Protein AF-A0A3D5Q359-F1 (afdb_monomer_lite)

Sequence (70 aa):
HPEVTHTLQGKRIMEHFVLNICQCEALWTPARIVDDAVRQIREQVGNDKVLLGLSGGVDSSVTAALLHKA

Radius of gyration: 17.96 Å; chains: 1; bounding box: 34×34×44 Å

Structure (mmCIF, N/CA/C/O backbone):
data_AF-A0A3D5Q359-F1
#
_entry.id   AF-A0A3D5Q359-F1
#
loop_
_atom_site.group_PDB
_atom_site.id
_atom_site.type_symbol
_atom_site.label_atom_id
_atom_site.label_alt_id
_atom_site.label_comp_id
_atom_site.label_asym_id
_atom_site.label_entity_id
_atom_site.label_seq_id
_atom_site.pdbx_PDB_ins_code
_atom_site.Cartn_x
_atom_site.Cartn_y
_atom_site.Cartn_z
_atom_site.occupancy
_atom_site.B_iso_or_equiv
_atom_site.auth_seq_id
_atom_site.auth_comp_id
_atom_site.auth_asym_id
_atom_site.auth_atom_id
_atom_site.pdbx_PDB_model_num
ATOM 1 N N . HIS A 1 1 ? 20.628 2.859 -11.679 1.00 93.12 1 HIS A N 1
ATOM 2 C CA . HIS A 1 1 ? 19.603 3.010 -10.638 1.00 93.12 1 HIS A CA 1
ATOM 3 C C . HIS A 1 1 ? 18.260 2.533 -11.189 1.00 93.12 1 HIS A C 1
ATOM 5 O O . HIS A 1 1 ? 17.590 3.292 -11.885 1.00 93.12 1 HIS A O 1
ATOM 11 N N . PRO A 1 2 ? 17.907 1.244 -11.019 1.00 94.75 2 PRO A N 1
ATOM 12 C CA . PRO A 1 2 ? 16.623 0.701 -11.481 1.00 94.75 2 PRO A CA 1
ATOM 13 C C . PRO A 1 2 ? 15.397 1.368 -10.825 1.00 94.75 2 PRO A C 1
ATOM 15 O O . PRO A 1 2 ? 14.291 1.248 -11.336 1.00 94.75 2 PRO A O 1
ATOM 18 N N . GLU A 1 3 ? 15.585 2.103 -9.733 1.00 97.00 3 GLU A N 1
ATOM 19 C CA . GLU A 1 3 ? 14.565 2.877 -9.032 1.00 97.00 3 GLU A CA 1
ATOM 20 C C . GLU A 1 3 ? 14.208 4.211 -9.711 1.00 97.00 3 GLU A C 1
ATOM 22 O O . GLU A 1 3 ? 13.099 4.708 -9.522 1.00 97.00 3 GLU A O 1
ATOM 27 N N . VAL A 1 4 ? 15.109 4.799 -10.513 1.00 97.75 4 VAL A N 1
ATOM 28 C CA . VAL A 1 4 ? 14.841 6.089 -11.175 1.00 97.75 4 VAL A CA 1
ATOM 29 C C . VAL A 1 4 ? 14.128 5.906 -12.512 1.00 97.75 4 VAL A C 1
ATOM 31 O O . VAL A 1 4 ? 14.388 4.962 -13.261 1.00 97.75 4 VAL A O 1
ATOM 34 N N . THR A 1 5 ? 13.289 6.879 -12.864 1.00 96.31 5 THR A N 1
ATOM 35 C CA . THR A 1 5 ? 12.484 6.881 -14.098 1.00 96.31 5 THR A CA 1
ATOM 36 C C . THR A 1 5 ? 13.317 6.919 -15.381 1.00 96.31 5 THR A C 1
ATOM 38 O O . THR A 1 5 ? 12.839 6.493 -16.428 1.00 96.31 5 THR A O 1
ATOM 41 N N . HIS A 1 6 ? 14.576 7.369 -15.311 1.00 98.00 6 HIS A N 1
ATOM 42 C CA . HIS A 1 6 ? 15.507 7.350 -16.445 1.00 98.00 6 HIS A CA 1
ATOM 43 C C . HIS A 1 6 ? 15.862 5.928 -16.911 1.00 98.00 6 HIS A C 1
ATOM 45 O O . HIS A 1 6 ? 16.283 5.739 -18.051 1.00 98.00 6 HIS A O 1
ATOM 51 N N . THR A 1 7 ? 15.673 4.913 -16.061 1.00 97.56 7 THR A N 1
ATOM 52 C CA . THR A 1 7 ? 15.823 3.510 -16.456 1.00 97.56 7 THR A CA 1
ATOM 53 C C . THR A 1 7 ? 14.481 2.995 -16.978 1.00 97.56 7 THR A C 1
ATOM 55 O O . THR A 1 7 ? 13.626 2.594 -16.193 1.00 97.56 7 THR A O 1
ATOM 58 N N . LEU A 1 8 ? 14.298 2.948 -18.304 1.00 97.56 8 LEU A N 1
ATOM 59 C CA . LEU A 1 8 ? 13.016 2.586 -18.944 1.00 97.56 8 LEU A CA 1
ATOM 60 C C . LEU A 1 8 ? 12.421 1.248 -18.468 1.00 97.56 8 LEU A C 1
ATOM 62 O O . LEU A 1 8 ? 11.205 1.098 -18.401 1.00 97.56 8 LEU A O 1
ATOM 66 N N . GLN A 1 9 ? 13.270 0.273 -18.124 1.00 98.00 9 GLN A N 1
ATOM 67 C CA . GLN A 1 9 ? 12.849 -1.033 -17.594 1.00 98.00 9 GLN A CA 1
ATOM 68 C C . GLN A 1 9 ? 13.123 -1.203 -16.092 1.00 98.00 9 GLN A C 1
ATOM 70 O O . GLN A 1 9 ? 13.077 -2.319 -15.582 1.00 98.00 9 GLN A O 1
ATOM 75 N N . GLY A 1 10 ? 13.391 -0.117 -15.366 1.00 97.94 10 GLY A N 1
ATOM 76 C CA . GLY A 1 10 ? 13.771 -0.152 -13.953 1.00 97.94 10 GLY A CA 1
ATOM 77 C C . GLY A 1 10 ? 12.758 -0.893 -13.076 1.00 97.94 10 GLY A C 1
ATOM 78 O O . GLY A 1 10 ? 13.120 -1.813 -12.342 1.00 97.94 10 GLY A O 1
ATOM 79 N N . LYS A 1 11 ? 11.464 -0.602 -13.269 1.00 97.38 11 LYS A N 1
ATOM 80 C CA . LYS A 1 11 ? 10.362 -1.320 -12.608 1.00 97.38 11 LYS A CA 1
ATOM 81 C C . LYS A 1 11 ? 10.398 -2.828 -12.880 1.00 97.38 11 LYS A C 1
ATOM 83 O O . LYS A 1 11 ? 10.290 -3.608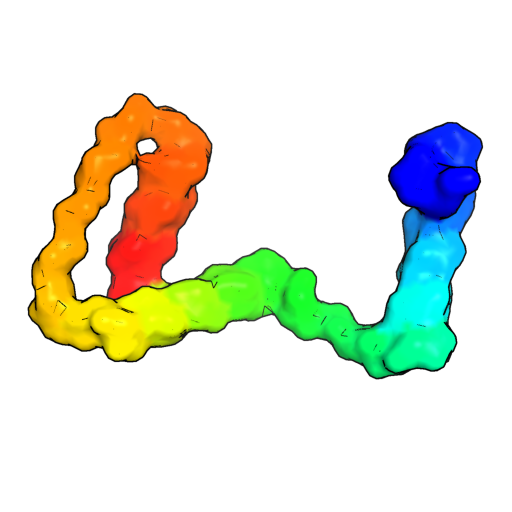 -11.942 1.00 97.38 11 LYS A O 1
ATOM 88 N N . ARG A 1 12 ? 10.589 -3.239 -14.140 1.00 97.88 12 ARG A N 1
ATOM 89 C CA . ARG A 1 12 ? 10.630 -4.658 -14.539 1.00 97.88 12 ARG A CA 1
ATOM 90 C C . ARG A 1 12 ? 11.812 -5.390 -13.906 1.00 97.88 12 ARG A C 1
ATOM 92 O O . ARG A 1 12 ? 11.674 -6.544 -13.518 1.00 97.88 12 ARG A O 1
ATOM 99 N N . ILE A 1 13 ? 12.961 -4.723 -13.797 1.00 98.31 13 ILE A N 1
ATOM 100 C CA . ILE A 1 13 ? 14.150 -5.273 -13.134 1.00 98.31 13 ILE A CA 1
ATOM 101 C C . ILE A 1 13 ? 13.849 -5.539 -11.654 1.00 98.31 13 ILE A C 1
ATOM 103 O O . ILE A 1 13 ? 14.098 -6.643 -11.174 1.00 98.31 13 ILE A O 1
ATOM 107 N N . MET A 1 14 ? 13.277 -4.558 -10.947 1.00 97.69 14 MET A N 1
ATOM 108 C CA . MET A 1 14 ? 12.925 -4.716 -9.530 1.00 97.69 14 MET A CA 1
ATOM 109 C C . MET A 1 14 ? 11.857 -5.795 -9.320 1.00 97.69 14 MET A C 1
ATOM 111 O O . MET A 1 14 ? 11.994 -6.623 -8.426 1.00 97.69 14 MET A O 1
ATOM 115 N N . GLU A 1 15 ? 10.832 -5.833 -10.170 1.00 97.44 15 GLU A N 1
ATOM 116 C CA . GLU A 1 15 ? 9.773 -6.846 -10.121 1.00 97.44 15 GLU A CA 1
ATOM 117 C C . GLU A 1 15 ? 10.325 -8.261 -10.329 1.00 97.44 15 GLU A C 1
ATOM 119 O O . GLU A 1 15 ? 10.007 -9.167 -9.562 1.00 97.44 15 GLU A O 1
ATOM 124 N N . HIS A 1 16 ? 11.215 -8.445 -11.309 1.00 97.94 16 HIS A N 1
ATOM 125 C CA . HIS A 1 16 ? 11.862 -9.732 -11.550 1.00 97.94 16 HIS A CA 1
ATOM 126 C C . HIS A 1 16 ? 12.699 -10.187 -10.349 1.00 97.94 16 HIS A C 1
ATOM 128 O O . HIS A 1 16 ? 12.644 -11.352 -9.961 1.00 97.94 16 HIS A O 1
ATOM 134 N N . PHE A 1 17 ? 13.448 -9.270 -9.737 1.00 98.25 17 PHE A N 1
ATOM 135 C CA . PHE A 1 17 ? 14.239 -9.582 -8.554 1.00 98.25 17 PHE A CA 1
ATOM 136 C C . PHE A 1 17 ? 13.353 -10.002 -7.373 1.00 98.25 17 PHE A C 1
ATOM 138 O O . PHE A 1 17 ? 13.533 -11.087 -6.827 1.00 98.25 17 PHE A O 1
ATOM 145 N N . VAL A 1 18 ? 12.359 -9.185 -7.017 1.00 97.88 18 VAL A N 1
ATOM 146 C CA . VAL A 1 18 ? 11.521 -9.416 -5.831 1.00 97.88 18 VAL A CA 1
ATOM 147 C C . VAL A 1 18 ? 10.619 -10.643 -5.998 1.00 97.88 18 VAL A C 1
ATOM 149 O O . VAL A 1 18 ? 10.555 -11.480 -5.100 1.00 97.88 18 VAL A O 1
ATOM 152 N N . LEU A 1 19 ? 9.936 -10.778 -7.137 1.00 97.56 19 LEU A N 1
ATOM 153 C CA . LEU A 1 19 ? 8.928 -11.826 -7.322 1.00 97.56 19 LEU A CA 1
ATOM 154 C C . LEU A 1 19 ? 9.521 -13.141 -7.836 1.00 97.56 19 LEU A C 1
ATOM 156 O O . LEU A 1 19 ? 9.105 -14.204 -7.388 1.00 97.56 19 LEU A O 1
ATOM 160 N N . ASN A 1 20 ? 10.496 -13.099 -8.752 1.00 97.50 20 ASN A N 1
ATOM 161 C CA . ASN A 1 20 ? 10.978 -14.321 -9.409 1.00 97.50 20 ASN A CA 1
ATOM 162 C C . ASN A 1 20 ? 12.253 -14.876 -8.766 1.00 97.50 20 ASN A C 1
ATOM 164 O O . ASN A 1 20 ? 12.390 -16.092 -8.662 1.00 97.50 20 ASN A O 1
ATOM 168 N N . ILE A 1 21 ? 13.187 -14.012 -8.351 1.00 97.94 21 ILE A N 1
ATOM 169 C CA . ILE A 1 21 ? 14.453 -14.447 -7.736 1.00 97.94 21 ILE A CA 1
ATOM 170 C C . ILE A 1 21 ? 14.266 -14.668 -6.233 1.00 97.94 21 ILE A C 1
ATOM 172 O O . ILE A 1 21 ? 14.560 -15.750 -5.735 1.00 97.94 21 ILE A O 1
ATOM 176 N N . CYS A 1 22 ? 13.752 -13.668 -5.513 1.00 97.88 22 CYS A N 1
ATOM 177 C CA . CYS A 1 22 ? 13.509 -13.762 -4.071 1.00 97.88 22 CYS A CA 1
ATOM 178 C C . CYS A 1 22 ? 12.243 -14.549 -3.712 1.00 97.88 22 CYS A C 1
ATOM 180 O O . CYS A 1 22 ? 12.062 -14.879 -2.543 1.00 97.88 22 CYS A O 1
ATOM 182 N N . GLN A 1 23 ? 11.380 -14.841 -4.693 1.00 97.50 23 GLN A N 1
ATOM 183 C CA . GLN A 1 23 ? 10.124 -15.576 -4.502 1.00 97.50 23 GLN A CA 1
ATOM 184 C C . GLN A 1 23 ? 9.198 -14.927 -3.460 1.00 97.50 23 GLN A C 1
ATOM 186 O O . GLN A 1 23 ? 8.446 -15.609 -2.768 1.00 97.50 23 GLN A O 1
ATOM 191 N N . CYS A 1 24 ? 9.251 -13.597 -3.329 1.00 97.06 24 CYS A N 1
ATOM 192 C CA . CYS A 1 24 ? 8.354 -12.882 -2.435 1.00 97.06 24 CYS A CA 1
ATOM 193 C C . CYS A 1 24 ? 6.935 -12.875 -3.003 1.00 97.06 24 CYS A C 1
ATOM 195 O O . CYS A 1 24 ? 6.713 -12.611 -4.185 1.00 97.06 24 CYS A O 1
ATOM 197 N N . GLU A 1 25 ? 5.955 -13.091 -2.135 1.00 94.19 25 GLU A N 1
ATOM 198 C CA . GLU A 1 25 ? 4.555 -12.986 -2.513 1.00 94.19 25 GLU A CA 1
ATOM 199 C C . GLU A 1 25 ? 4.087 -11.520 -2.539 1.00 94.19 25 GLU A C 1
ATOM 201 O O . GLU A 1 25 ? 4.402 -10.722 -1.653 1.00 94.19 25 GLU A O 1
ATOM 206 N N . ALA A 1 26 ? 3.253 -11.162 -3.519 1.00 93.25 26 ALA A N 1
ATOM 207 C CA . ALA A 1 26 ? 2.672 -9.823 -3.658 1.00 93.25 26 ALA A CA 1
ATOM 208 C C . ALA A 1 26 ? 1.468 -9.598 -2.716 1.00 93.25 26 ALA A C 1
ATOM 210 O O . ALA A 1 26 ? 0.399 -9.153 -3.133 1.00 93.25 26 ALA A O 1
ATOM 211 N N . LEU A 1 27 ? 1.620 -9.932 -1.432 1.00 93.12 27 LEU A N 1
ATOM 212 C CA . LEU A 1 27 ? 0.546 -9.826 -0.435 1.00 93.12 27 LEU A CA 1
ATOM 213 C C . LEU A 1 27 ? 0.358 -8.394 0.081 1.00 93.12 27 LEU A C 1
ATOM 215 O O . LEU A 1 27 ? -0.718 -8.071 0.587 1.00 93.12 27 LEU A O 1
ATOM 219 N N . TRP A 1 28 ? 1.373 -7.541 -0.080 1.00 92.88 28 TRP A N 1
ATOM 220 C CA . TRP A 1 28 ? 1.367 -6.134 0.326 1.00 92.88 28 TRP A CA 1
ATOM 221 C C . TRP A 1 28 ? 0.536 -5.279 -0.641 1.00 92.88 28 TRP A C 1
ATOM 223 O O . TRP A 1 28 ? 1.051 -4.513 -1.456 1.00 92.88 28 TRP A O 1
ATOM 233 N N . THR A 1 29 ? -0.782 -5.459 -0.577 1.00 93.50 29 THR A N 1
ATOM 234 C CA . THR A 1 29 ? -1.758 -4.698 -1.364 1.00 93.50 29 THR A CA 1
ATOM 235 C C . THR A 1 29 ? -2.490 -3.697 -0.470 1.00 93.50 29 THR A C 1
ATOM 237 O O . THR A 1 29 ? -2.709 -3.995 0.704 1.00 93.50 29 THR A O 1
ATOM 240 N N . PRO A 1 30 ? -2.938 -2.540 -0.996 1.00 89.50 30 PRO A N 1
ATOM 241 C CA . PRO A 1 30 ? -3.662 -1.548 -0.198 1.00 89.50 30 PRO A CA 1
ATOM 242 C C . PRO A 1 30 ? -4.864 -2.122 0.561 1.00 89.50 30 PRO A C 1
ATOM 244 O O . PRO A 1 30 ? -5.078 -1.764 1.711 1.00 89.50 30 PRO A O 1
ATOM 247 N N . ALA A 1 31 ? -5.613 -3.048 -0.049 1.00 89.69 31 ALA A N 1
ATOM 248 C CA . ALA A 1 31 ? -6.745 -3.704 0.604 1.00 89.69 31 ALA A CA 1
ATOM 249 C C . ALA A 1 31 ? -6.307 -4.511 1.837 1.00 89.69 31 ALA A C 1
ATOM 251 O O . ALA A 1 31 ? -6.840 -4.307 2.923 1.00 89.69 31 ALA A O 1
ATOM 252 N N . ARG A 1 32 ? -5.276 -5.354 1.694 1.00 92.06 32 ARG A N 1
ATOM 253 C CA . ARG A 1 32 ? -4.757 -6.164 2.806 1.00 92.06 32 ARG A CA 1
ATOM 254 C C . ARG A 1 32 ? -4.123 -5.325 3.904 1.00 92.06 32 ARG A C 1
ATOM 256 O O . ARG A 1 32 ? -4.321 -5.621 5.072 1.00 92.06 32 ARG A O 1
ATOM 263 N N . ILE A 1 33 ? -3.420 -4.255 3.538 1.00 92.25 33 ILE A N 1
ATOM 264 C CA . ILE A 1 33 ? -2.833 -3.321 4.505 1.00 92.25 33 ILE A CA 1
ATO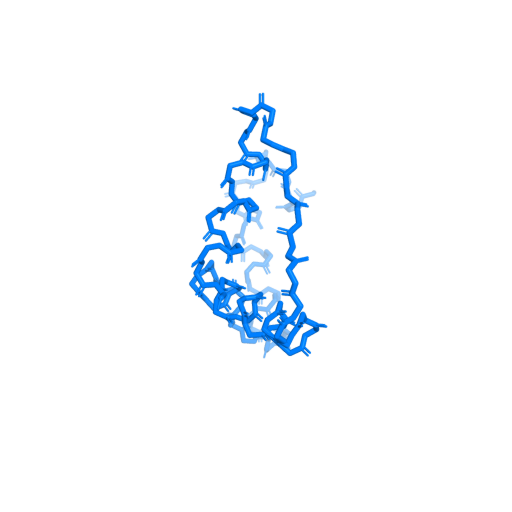M 265 C C . ILE A 1 33 ? -3.930 -2.658 5.343 1.00 92.25 33 ILE A C 1
ATOM 267 O O . ILE A 1 33 ? -3.770 -2.518 6.550 1.00 92.25 33 ILE A O 1
ATOM 271 N N . VAL A 1 34 ? -5.048 -2.263 4.722 1.00 90.62 34 VAL A N 1
ATOM 272 C CA . VAL A 1 34 ? -6.191 -1.685 5.443 1.00 90.62 34 VAL A CA 1
ATOM 273 C C . VAL A 1 34 ? -6.797 -2.701 6.407 1.00 90.62 34 VAL A C 1
ATOM 275 O O . VAL A 1 34 ? -7.017 -2.358 7.567 1.00 90.62 34 VAL A O 1
ATOM 278 N N . ASP A 1 35 ? -7.034 -3.933 5.958 1.00 91.00 35 ASP A N 1
ATOM 279 C CA . ASP A 1 35 ? -7.603 -4.989 6.803 1.00 91.00 35 ASP A CA 1
ATOM 280 C C . ASP A 1 35 ? -6.677 -5.330 7.985 1.00 91.00 35 ASP A C 1
ATOM 282 O O . ASP A 1 35 ? -7.130 -5.438 9.128 1.00 91.00 35 ASP A O 1
ATOM 286 N N . ASP A 1 36 ? -5.368 -5.427 7.731 1.00 93.00 36 ASP A N 1
ATOM 287 C CA . ASP A 1 36 ? -4.352 -5.676 8.754 1.00 93.00 36 ASP A CA 1
ATOM 288 C C . ASP A 1 36 ? -4.264 -4.529 9.762 1.00 93.00 36 ASP A C 1
ATOM 290 O O . ASP A 1 36 ? -4.262 -4.780 10.968 1.00 93.00 36 ASP A O 1
ATOM 294 N N . ALA A 1 37 ? -4.256 -3.279 9.293 1.00 90.94 37 ALA A N 1
ATOM 295 C CA . ALA A 1 37 ? -4.227 -2.104 10.156 1.00 90.94 37 ALA A CA 1
ATOM 296 C C . ALA A 1 37 ? -5.488 -2.009 11.027 1.00 90.94 37 ALA A C 1
ATOM 298 O O . ALA A 1 37 ? -5.390 -1.765 12.226 1.00 90.94 37 ALA A O 1
ATOM 299 N N . VAL A 1 38 ? -6.672 -2.251 10.455 1.00 90.81 38 VAL A N 1
ATOM 300 C CA . VAL A 1 38 ? -7.945 -2.269 11.194 1.00 90.81 38 VAL A CA 1
ATOM 301 C C . VAL A 1 38 ? -7.926 -3.331 12.293 1.00 90.81 38 VAL A C 1
ATOM 303 O O . VAL A 1 38 ? -8.313 -3.053 13.428 1.00 90.81 38 VAL A O 1
ATOM 306 N N . ARG A 1 39 ? -7.446 -4.539 11.983 1.00 92.69 39 ARG A N 1
ATOM 307 C CA . ARG A 1 39 ? -7.304 -5.614 12.970 1.00 92.69 39 ARG A CA 1
ATOM 308 C C . ARG A 1 39 ? -6.341 -5.231 14.094 1.00 92.69 39 ARG A C 1
ATOM 310 O O . ARG A 1 39 ? -6.708 -5.367 15.256 1.00 92.69 39 ARG A O 1
ATOM 317 N N . GLN A 1 40 ? -5.161 -4.709 13.762 1.00 92.81 40 GLN A N 1
ATOM 318 C CA . GLN A 1 40 ? -4.175 -4.274 14.757 1.00 92.81 40 GLN A CA 1
ATOM 319 C C . GLN A 1 40 ? -4.726 -3.174 15.668 1.00 92.81 40 GLN A C 1
ATOM 321 O O . GLN A 1 40 ? -4.561 -3.242 16.883 1.00 92.81 40 GLN A O 1
ATOM 326 N N . ILE A 1 41 ? -5.432 -2.192 15.100 1.00 90.00 41 ILE A N 1
ATOM 327 C CA . ILE A 1 41 ? -6.076 -1.121 15.867 1.00 90.00 41 ILE A CA 1
ATOM 328 C C . ILE A 1 41 ? -7.115 -1.706 16.830 1.00 90.00 41 ILE A C 1
ATOM 330 O O . ILE A 1 41 ? -7.112 -1.349 18.004 1.00 90.00 41 ILE A O 1
ATOM 334 N N . ARG A 1 42 ? -7.977 -2.622 16.370 1.00 88.62 42 ARG A N 1
ATOM 335 C CA . ARG A 1 42 ? -8.977 -3.282 17.229 1.00 88.62 42 ARG A CA 1
ATOM 336 C C . ARG A 1 42 ? -8.342 -4.050 18.379 1.00 88.62 42 ARG A C 1
ATOM 338 O O . ARG A 1 42 ? -8.814 -3.948 19.505 1.00 88.62 42 ARG A O 1
ATOM 345 N N . GLU A 1 43 ? -7.287 -4.811 18.102 1.00 92.44 43 GLU A N 1
ATOM 346 C CA . GLU A 1 43 ? -6.560 -5.579 19.118 1.00 92.44 43 GLU A CA 1
ATOM 347 C C . GLU A 1 43 ? -5.874 -4.663 20.138 1.00 92.44 43 GLU A C 1
ATOM 349 O O . GLU A 1 43 ? -5.883 -4.956 21.331 1.00 92.44 43 GLU A O 1
ATOM 354 N N . GLN A 1 44 ? -5.316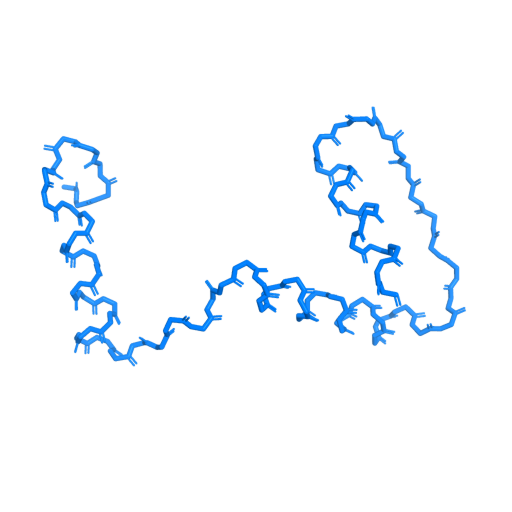 -3.539 19.682 1.00 90.62 44 GLN A N 1
ATOM 355 C CA . GLN A 1 44 ? -4.612 -2.590 20.538 1.00 90.62 44 GLN A CA 1
ATOM 356 C C . GLN A 1 44 ? -5.556 -1.725 21.386 1.00 90.62 44 GLN A C 1
ATOM 358 O O . GLN A 1 44 ?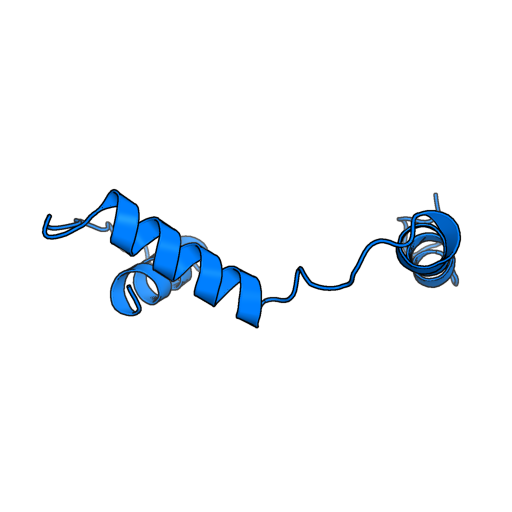 -5.255 -1.455 22.546 1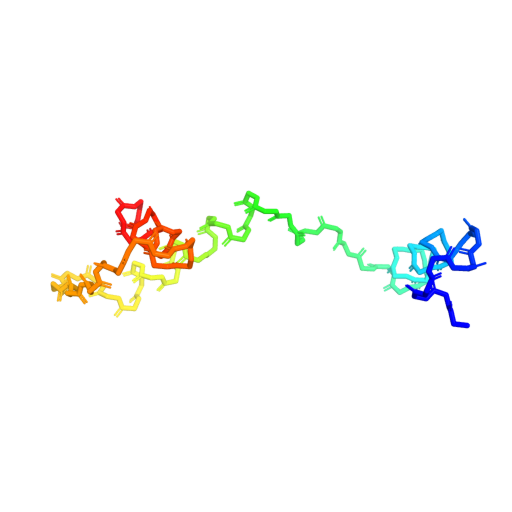.00 90.62 44 GLN A O 1
ATOM 363 N N . VAL A 1 45 ? -6.666 -1.254 20.813 1.00 90.06 45 VAL A N 1
ATOM 364 C CA . VAL A 1 45 ? -7.618 -0.342 21.473 1.00 90.06 45 VAL A CA 1
ATOM 365 C C . VAL A 1 45 ? -8.649 -1.115 22.298 1.00 90.06 45 VAL A C 1
ATOM 367 O O . VAL A 1 45 ? -9.098 -0.638 23.339 1.00 90.06 45 VAL A O 1
ATOM 370 N N . GLY A 1 46 ? -9.050 -2.306 21.849 1.00 87.56 46 GLY A N 1
ATOM 371 C CA . GLY A 1 46 ? -10.094 -3.091 22.494 1.00 87.56 46 GLY A CA 1
ATOM 372 C C . GLY A 1 46 ? -11.405 -2.310 22.608 1.00 87.56 46 GLY A C 1
ATOM 373 O O . GLY A 1 46 ? -12.055 -2.021 21.607 1.00 87.56 46 GLY A O 1
ATOM 374 N N . ASN A 1 47 ? -11.788 -1.972 23.842 1.00 86.75 47 ASN A N 1
ATOM 375 C CA . ASN A 1 47 ? -13.015 -1.227 24.152 1.00 86.75 47 ASN A CA 1
ATOM 376 C C . ASN A 1 47 ? -12.757 0.234 24.561 1.00 86.75 47 ASN A C 1
ATOM 378 O O . ASN A 1 47 ? -13.696 0.9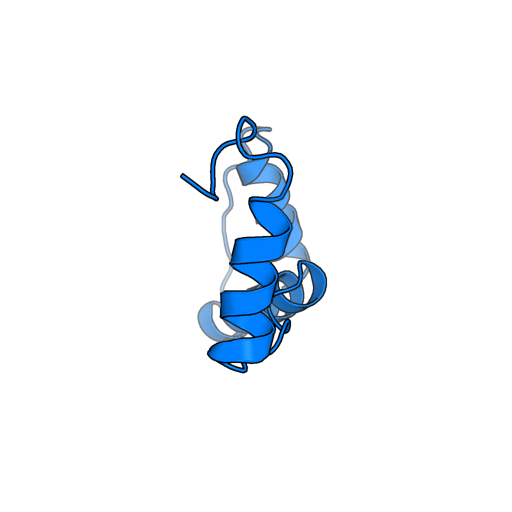36 24.957 1.00 86.75 47 ASN A O 1
ATOM 382 N N . ASP A 1 48 ? -11.508 0.692 24.486 1.00 86.44 48 ASP A N 1
ATOM 383 C CA . ASP A 1 48 ? -11.132 2.036 24.904 1.00 86.44 48 ASP A CA 1
ATOM 384 C C . ASP A 1 48 ? -11.608 3.092 23.899 1.00 86.44 48 ASP A C 1
ATOM 386 O O . ASP A 1 48 ? -11.871 2.833 22.721 1.00 86.44 48 ASP A O 1
ATOM 390 N N . LYS A 1 49 ? -11.758 4.329 24.376 1.00 82.62 49 LYS A N 1
ATOM 391 C CA . LYS A 1 49 ? -12.145 5.460 23.528 1.00 82.62 49 LYS A CA 1
ATOM 392 C C . LYS A 1 49 ? -10.902 6.133 22.960 1.00 82.62 49 LYS A C 1
ATOM 394 O O . LYS A 1 49 ? -10.042 6.585 23.710 1.00 82.62 49 LYS A O 1
ATOM 399 N N . VAL A 1 50 ? -10.850 6.259 21.636 1.00 85.12 50 VAL A N 1
ATOM 400 C CA . VAL A 1 50 ? -9.777 6.963 20.922 1.00 85.12 50 VAL A CA 1
ATOM 401 C C . VAL A 1 50 ? -10.218 8.387 20.597 1.00 85.12 50 VAL A C 1
ATOM 403 O O . VAL A 1 50 ? -11.307 8.607 20.068 1.00 85.12 50 VAL A O 1
ATOM 406 N N . LEU A 1 51 ? -9.356 9.358 20.897 1.00 84.00 51 LEU A N 1
ATOM 407 C CA . LEU A 1 51 ? -9.504 10.757 20.494 1.00 84.00 51 LEU A CA 1
ATOM 408 C C . LEU A 1 51 ? -8.574 11.035 19.311 1.00 84.00 51 LEU A C 1
ATOM 410 O O . LEU A 1 51 ? -7.369 10.814 19.406 1.00 84.00 51 LEU A O 1
ATOM 414 N N . LEU A 1 52 ? -9.128 11.548 18.212 1.00 82.12 52 LEU A N 1
ATOM 415 C CA . LEU A 1 52 ? -8.365 11.952 17.033 1.00 82.12 52 LEU A CA 1
ATOM 416 C C . LEU A 1 52 ? -8.559 13.447 16.764 1.00 82.12 52 LEU A C 1
ATOM 418 O O . LEU A 1 52 ? -9.681 13.913 16.573 1.00 82.12 52 LEU A O 1
ATOM 422 N N . GLY A 1 53 ? -7.453 14.187 16.690 1.00 82.81 53 GLY A N 1
ATOM 423 C CA . GLY A 1 53 ? -7.449 15.559 16.189 1.00 82.81 53 GLY A CA 1
ATOM 424 C C . GLY A 1 53 ? -7.480 15.578 14.661 1.00 82.81 53 GLY A C 1
ATOM 425 O O . GLY A 1 53 ? -6.489 15.240 14.016 1.00 82.81 53 GLY A O 1
ATOM 426 N N . LEU A 1 54 ? -8.607 15.982 14.075 1.00 82.19 54 LEU A N 1
ATOM 427 C CA . LEU A 1 54 ? -8.757 16.153 12.628 1.00 82.19 54 LEU A CA 1
ATOM 428 C C . LEU A 1 54 ? -8.277 17.547 12.209 1.00 82.19 54 LEU A C 1
ATOM 430 O O . LEU A 1 54 ? -8.923 18.547 12.511 1.00 82.19 54 LEU A O 1
ATOM 434 N N . SER A 1 55 ? -7.149 17.607 11.497 1.00 82.06 55 SER A N 1
ATOM 435 C CA . SER A 1 55 ? -6.599 18.856 10.946 1.00 82.06 55 SER A CA 1
ATOM 436 C C . SER A 1 55 ? -7.098 19.167 9.530 1.00 82.06 55 SER A C 1
ATOM 438 O O . SER A 1 55 ? -6.887 20.270 9.036 1.00 82.06 55 SER A O 1
ATOM 440 N N . GLY A 1 56 ? -7.737 18.195 8.865 1.00 81.50 56 GLY A N 1
ATOM 441 C CA . GLY A 1 56 ? -8.163 18.286 7.463 1.00 81.50 56 GLY A CA 1
ATOM 442 C C . GLY A 1 56 ? -7.081 17.884 6.453 1.00 81.50 56 GLY A C 1
ATOM 443 O O . GLY A 1 56 ? -7.338 17.865 5.253 1.00 81.50 56 GLY A O 1
ATOM 444 N N . GLY A 1 57 ? -5.880 17.520 6.917 1.00 90.31 57 GLY A N 1
ATOM 445 C CA . GLY A 1 57 ? -4.839 16.940 6.067 1.00 90.31 57 GLY A CA 1
ATOM 446 C C . GLY A 1 57 ? -5.188 15.517 5.620 1.00 90.31 57 GLY A C 1
ATOM 447 O O . GLY A 1 57 ? -5.929 14.807 6.315 1.00 90.31 57 GLY A O 1
ATOM 448 N N . VAL A 1 58 ? -4.624 15.087 4.485 1.00 90.31 58 VAL A N 1
ATOM 449 C CA . VAL A 1 58 ? -4.835 13.742 3.913 1.00 90.31 58 VAL A CA 1
ATOM 450 C C . VAL A 1 58 ? -4.545 12.658 4.952 1.00 90.31 58 VAL A C 1
ATOM 452 O O . VAL A 1 58 ? -5.394 11.802 5.186 1.00 90.31 58 VAL A O 1
ATOM 455 N N . ASP A 1 59 ? -3.425 12.765 5.664 1.00 87.31 59 ASP A N 1
ATOM 456 C CA . ASP A 1 59 ? -3.013 11.772 6.662 1.00 87.31 59 ASP A CA 1
ATOM 457 C C . ASP A 1 59 ? -4.006 11.675 7.828 1.00 87.31 59 ASP A C 1
ATOM 459 O O . ASP A 1 59 ? -4.426 10.581 8.208 1.00 87.31 59 ASP A O 1
ATOM 463 N N . SER A 1 60 ? -4.454 12.820 8.361 1.00 85.00 60 SER A N 1
ATOM 464 C CA . SER A 1 60 ? -5.445 12.855 9.448 1.00 85.00 60 SER A CA 1
ATOM 465 C C . SER A 1 60 ? -6.799 12.284 9.015 1.00 85.00 60 SER A C 1
ATOM 467 O O . SER A 1 60 ? -7.465 11.606 9.794 1.00 85.00 60 SER A O 1
ATOM 469 N N . SER A 1 61 ? -7.172 12.490 7.750 1.00 86.44 61 SER A N 1
ATOM 470 C CA . SER A 1 61 ? -8.431 12.001 7.182 1.00 86.44 61 SER A CA 1
ATOM 471 C C . SER A 1 61 ? -8.390 10.492 6.940 1.00 86.44 61 SER A C 1
ATOM 473 O O . SER A 1 61 ? -9.340 9.786 7.276 1.00 86.44 61 SER A O 1
ATOM 475 N N . VAL A 1 62 ? -7.275 9.976 6.412 1.00 88.44 62 VAL A N 1
ATOM 476 C CA . VAL A 1 62 ? -7.058 8.530 6.239 1.00 88.44 62 VAL A CA 1
ATOM 477 C C . VAL A 1 62 ? -7.018 7.834 7.599 1.00 88.44 62 VAL A C 1
ATOM 479 O O . VAL A 1 62 ? -7.664 6.803 7.774 1.00 88.44 62 VAL A O 1
ATOM 482 N N . THR A 1 63 ? -6.342 8.428 8.585 1.00 87.56 63 THR A N 1
ATOM 483 C CA . THR A 1 63 ? -6.298 7.906 9.959 1.00 87.56 63 THR A CA 1
ATOM 484 C C . THR A 1 63 ? -7.695 7.859 10.582 1.00 87.56 63 THR A C 1
ATOM 486 O O . THR A 1 63 ? -8.077 6.836 11.146 1.00 87.56 63 THR A O 1
ATOM 489 N N . ALA A 1 64 ? -8.498 8.918 10.420 1.00 86.00 64 ALA A N 1
ATOM 490 C CA . ALA A 1 64 ? -9.891 8.943 10.870 1.00 86.00 64 ALA A CA 1
ATOM 491 C C . ALA A 1 64 ? -10.728 7.833 10.225 1.00 86.00 64 ALA A C 1
ATOM 493 O O . ALA A 1 64 ? -11.481 7.145 10.910 1.00 86.00 64 ALA A O 1
ATOM 494 N N . ALA A 1 65 ? -10.571 7.630 8.915 1.00 85.88 65 ALA A N 1
ATOM 495 C CA . ALA A 1 65 ? -11.295 6.597 8.187 1.00 85.88 65 ALA A CA 1
ATOM 496 C C . ALA A 1 65 ? -10.901 5.177 8.630 1.00 85.88 65 ALA A C 1
ATOM 498 O O . ALA A 1 65 ? -11.765 4.304 8.692 1.00 85.88 65 ALA A O 1
ATOM 499 N N . LEU A 1 66 ? -9.625 4.938 8.953 1.00 86.88 66 LEU A N 1
ATOM 500 C CA . LEU A 1 66 ? -9.159 3.655 9.488 1.00 86.88 66 LEU A CA 1
ATOM 501 C C . LEU A 1 66 ? -9.695 3.404 10.901 1.00 86.88 66 LEU A C 1
ATOM 503 O O . LEU A 1 66 ? -10.239 2.333 11.148 1.00 86.88 66 LEU A O 1
ATOM 507 N N . LEU A 1 67 ? -9.621 4.401 11.787 1.00 85.62 67 LEU A N 1
ATOM 508 C CA . LEU A 1 67 ? -10.159 4.315 13.150 1.00 85.62 67 LEU A CA 1
ATOM 509 C C . LEU A 1 67 ? -11.681 4.143 13.178 1.00 85.62 67 LEU A C 1
ATOM 511 O O . LEU A 1 67 ? -12.191 3.499 14.076 1.00 85.62 67 LEU A O 1
ATOM 515 N N . HIS A 1 68 ? -12.409 4.704 12.210 1.00 84.81 68 HIS A N 1
ATOM 516 C CA . HIS A 1 68 ? -13.856 4.505 12.091 1.00 84.81 68 HIS A CA 1
ATOM 517 C C . HIS A 1 68 ? -14.219 3.106 11.560 1.00 84.81 68 HIS A C 1
ATOM 519 O O . HIS A 1 68 ? -15.315 2.607 11.805 1.00 84.81 68 HIS A O 1
ATOM 525 N N . LYS A 1 69 ? -13.340 2.489 10.760 1.00 81.81 69 LYS A N 1
ATOM 526 C CA . LYS A 1 69 ? -13.534 1.123 10.246 1.00 81.81 69 LYS A CA 1
ATOM 527 C C . LYS A 1 69 ? -13.152 0.046 11.262 1.00 81.81 69 LYS A C 1
ATOM 529 O O . LYS A 1 69 ? -13.665 -1.071 11.144 1.00 81.81 69 LYS A O 1
ATOM 534 N N . ALA A 1 70 ? -12.241 0.362 12.182 1.00 78.81 70 ALA A N 1
ATOM 535 C CA . ALA A 1 70 ? -11.897 -0.437 13.355 1.00 78.81 70 ALA A CA 1
ATOM 536 C C . ALA A 1 70 ? -13.013 -0.355 14.396 1.00 78.81 70 ALA A C 1
ATOM 538 O O . ALA A 1 70 ? -13.519 -1.439 14.758 1.00 78.81 70 ALA A O 1
#

Foldseek 3Di:
DLPDVVNVCSVVVVCCCQCPVVVDDPCPDPVNVLVVLLVVCCVVQVPHDDDQDQPVDPVSVVVVVSNVSD

Secondary structure (DSSP, 8-state):
-TTSTTSTTHHHHHHIIIIIIS-------HHHHHHHHHHHHHHHHTTPPPP----SSHHHHHHHHHHHH-

pLDDT: mean 91.27, std 5.48, range [78.81, 98.31]